Protein AF-X1JEY4-F1 (afdb_monomer_lite)

Secondary structure (DSSP, 8-state):
-HHHHHHHHHHHHHHT----------PPP-EEEEEEE-TT-HHHHHIIIIIHHHHHHHHGGGEEEEEEETTSHHHHHHHHHHHHHTT--GGG-SSSEEEE---

Organism: NCBI:txid412755

Structure (mmCIF, N/CA/C/O backbone):
data_AF-X1JEY4-F1
#
_entry.id   AF-X1JEY4-F1
#
loop_
_atom_site.group_PDB
_atom_site.id
_atom_site.type_symbol
_atom_site.label_atom_id
_atom_site.label_alt_id
_atom_site.label_comp_id
_atom_site.label_asym_id
_atom_site.label_entity_id
_atom_site.label_seq_id
_atom_site.pdbx_PDB_ins_code
_atom_site.Cartn_x
_atom_site.Cartn_y
_atom_site.Cartn_z
_atom_site.occupancy
_atom_site.B_iso_or_equiv
_atom_site.auth_seq_id
_atom_site.auth_comp_id
_atom_site.auth_asym_id
_atom_site.auth_atom_id
_atom_site.pdbx_PDB_model_num
ATOM 1 N N . MET A 1 1 ? -50.234 -24.677 52.693 1.00 60.25 1 MET A N 1
ATOM 2 C CA . MET A 1 1 ? -48.825 -24.518 53.131 1.00 60.25 1 MET A CA 1
ATOM 3 C C . MET A 1 1 ? -47.816 -25.050 52.108 1.00 60.25 1 MET A C 1
ATOM 5 O O . MET A 1 1 ? -46.904 -24.315 51.762 1.00 60.25 1 MET A O 1
ATOM 9 N N . LYS A 1 2 ? -48.006 -26.258 51.546 1.00 54.53 2 LYS A N 1
ATOM 10 C CA . LYS A 1 2 ? -47.083 -26.866 50.560 1.00 54.53 2 LYS A CA 1
ATOM 11 C C . LYS A 1 2 ? -46.872 -26.059 49.267 1.00 54.53 2 LYS A C 1
ATOM 13 O O . LYS A 1 2 ? -45.748 -26.018 48.783 1.00 54.53 2 LYS A O 1
ATOM 18 N N . LEU A 1 3 ? -47.910 -25.372 48.775 1.00 57.78 3 LEU A N 1
ATOM 19 C CA . LEU A 1 3 ? -47.847 -24.547 47.557 1.00 57.78 3 LEU A CA 1
ATOM 20 C C . LEU A 1 3 ? -46.992 -23.276 47.731 1.00 57.78 3 LEU A C 1
ATOM 22 O O . LEU A 1 3 ? -46.283 -22.879 46.823 1.00 57.78 3 LEU A O 1
ATOM 26 N N . ARG A 1 4 ? -46.993 -22.674 48.931 1.00 69.50 4 ARG A N 1
ATOM 27 C CA . ARG A 1 4 ? -46.167 -21.492 49.244 1.00 69.50 4 ARG A CA 1
ATOM 28 C C . ARG A 1 4 ? -44.686 -21.840 49.399 1.00 69.50 4 ARG A C 1
ATOM 30 O O . ARG A 1 4 ? -43.834 -21.052 49.016 1.00 69.50 4 ARG A O 1
ATOM 37 N N . ILE A 1 5 ? -44.397 -23.029 49.927 1.00 72.81 5 ILE A N 1
ATOM 38 C CA . ILE A 1 5 ? -43.028 -23.530 50.113 1.00 72.81 5 ILE A CA 1
ATOM 39 C C . ILE A 1 5 ? -42.395 -23.881 48.762 1.00 72.81 5 ILE A C 1
ATOM 41 O O . ILE A 1 5 ? -41.237 -23.557 48.529 1.00 72.81 5 ILE A O 1
ATOM 45 N N . THR A 1 6 ? -43.159 -24.479 47.842 1.00 74.06 6 THR A N 1
ATOM 46 C CA . THR A 1 6 ? -42.664 -24.809 46.492 1.00 74.06 6 THR A CA 1
ATOM 47 C C . THR A 1 6 ? -42.350 -23.561 45.675 1.00 74.06 6 THR A C 1
ATOM 49 O O . THR A 1 6 ? -41.294 -23.506 45.051 1.00 74.06 6 THR A O 1
ATOM 52 N N . THR A 1 7 ? -43.197 -22.527 45.736 1.00 76.25 7 THR A N 1
ATOM 53 C CA . THR A 1 7 ? -42.901 -21.237 45.090 1.00 76.25 7 THR A CA 1
ATOM 54 C C . THR A 1 7 ? -41.635 -20.594 45.657 1.00 76.25 7 THR A C 1
ATOM 56 O O . THR A 1 7 ? -40.828 -20.064 44.900 1.00 76.25 7 THR A O 1
ATOM 59 N N . PHE A 1 8 ? -41.425 -20.679 46.973 1.00 79.38 8 PHE A N 1
ATOM 60 C CA . PHE A 1 8 ? -40.246 -20.104 47.622 1.00 79.38 8 PHE A CA 1
ATOM 61 C C . PHE A 1 8 ? -38.954 -20.840 47.236 1.00 79.38 8 PHE A C 1
ATOM 63 O O . PHE A 1 8 ? -37.943 -20.203 46.961 1.00 79.38 8 PHE A O 1
ATOM 70 N N . ILE A 1 9 ? -39.003 -22.173 47.139 1.00 79.69 9 ILE A N 1
ATOM 71 C CA . ILE A 1 9 ? -37.869 -22.995 46.691 1.00 79.69 9 ILE A CA 1
ATOM 72 C C . ILE A 1 9 ? -37.499 -22.676 45.238 1.00 79.69 9 ILE A C 1
ATOM 74 O O . ILE A 1 9 ? -36.323 -22.503 44.941 1.00 79.69 9 ILE A O 1
ATOM 78 N N . LEU A 1 10 ? -38.486 -22.544 44.346 1.00 80.38 10 LEU A N 1
ATOM 79 C CA . LEU A 1 10 ? -38.252 -22.189 42.940 1.00 80.38 10 LEU A CA 1
ATOM 80 C C . LEU A 1 10 ? -37.638 -20.793 42.783 1.00 80.38 10 LEU A C 1
ATOM 82 O O . LEU A 1 10 ? -36.733 -20.613 41.973 1.00 80.38 10 LEU A O 1
ATOM 86 N N . LEU A 1 11 ? -38.091 -19.821 43.579 1.00 80.75 11 LEU A N 1
ATOM 87 C CA . LEU A 1 11 ? -37.577 -18.453 43.535 1.00 80.75 11 LEU A CA 1
ATOM 88 C C . LEU A 1 11 ? -36.125 -18.369 44.031 1.00 80.75 11 LEU A C 1
ATOM 90 O O . LEU A 1 11 ? -35.304 -17.690 43.420 1.00 80.75 11 LEU A O 1
ATOM 94 N N . VAL A 1 12 ? -35.792 -19.101 45.098 1.00 81.06 12 VAL A N 1
ATOM 95 C CA . VAL A 1 12 ? -34.417 -19.187 45.615 1.00 81.06 12 VAL A CA 1
ATOM 96 C C . VAL A 1 12 ? -33.501 -19.915 44.629 1.00 81.06 12 VAL A C 1
ATOM 98 O O . VAL A 1 12 ? -32.377 -19.472 44.415 1.00 81.06 12 VAL A O 1
ATOM 101 N N . LEU A 1 13 ? -33.988 -20.977 43.977 1.00 77.00 13 LEU A N 1
ATOM 102 C CA . LEU A 1 13 ? -33.224 -21.721 42.971 1.00 77.00 13 LEU A CA 1
ATOM 103 C C . LEU A 1 13 ? -32.925 -20.877 41.723 1.00 77.00 13 LEU A C 1
ATOM 105 O O . LEU A 1 13 ? -31.879 -21.050 41.111 1.00 77.00 13 LEU A O 1
ATOM 109 N N . PHE A 1 14 ? -33.824 -19.961 41.351 1.00 76.69 14 PHE A N 1
ATOM 110 C CA . PHE A 1 14 ? -33.622 -19.053 40.219 1.00 76.69 14 PHE A CA 1
ATOM 111 C C . PHE A 1 14 ? -32.617 -17.934 40.544 1.00 76.69 14 PHE A C 1
ATOM 113 O O . PHE A 1 14 ? -31.877 -17.497 39.667 1.00 76.69 14 PHE A O 1
ATOM 120 N N . LEU A 1 15 ? -32.554 -17.498 41.810 1.00 75.44 15 LEU A N 1
ATOM 121 C CA . LEU A 1 15 ? -31.657 -16.428 42.262 1.00 75.44 15 LEU A CA 1
ATOM 122 C C . LEU A 1 15 ? -30.191 -16.868 42.406 1.00 75.44 15 LEU A C 1
ATOM 124 O O . LEU A 1 15 ? -29.299 -16.025 42.397 1.00 75.44 15 LEU A O 1
ATOM 128 N N . THR A 1 16 ? -29.936 -18.169 42.565 1.00 75.00 16 THR A N 1
ATOM 129 C CA . THR A 1 16 ? -28.581 -18.723 42.712 1.00 75.00 16 THR A CA 1
ATOM 130 C C . THR A 1 16 ? -27.966 -19.184 41.395 1.00 75.00 16 THR A C 1
ATOM 132 O O . THR A 1 16 ? -26.852 -19.705 41.412 1.00 75.00 16 THR A O 1
ATOM 135 N N . ILE A 1 17 ? -28.644 -18.996 40.256 1.00 77.81 17 ILE A N 1
ATOM 136 C CA . ILE A 1 17 ? -28.094 -19.342 38.942 1.00 77.81 17 ILE A CA 1
ATOM 137 C C . ILE A 1 17 ? -26.995 -18.324 38.608 1.00 77.81 17 ILE A C 1
ATOM 139 O O . ILE A 1 17 ? -27.307 -17.150 38.394 1.00 77.81 17 ILE A O 1
ATOM 143 N N . PRO A 1 18 ? -25.711 -18.726 38.538 1.00 71.00 18 PRO A N 1
ATOM 144 C CA . PRO A 1 18 ? -24.663 -17.836 38.072 1.00 71.00 18 PRO A CA 1
ATOM 145 C C . PRO A 1 18 ? -24.917 -17.569 36.594 1.00 71.00 18 PRO A C 1
ATOM 147 O O . PRO A 1 18 ? -24.746 -18.444 35.740 1.00 71.00 18 PRO A O 1
ATOM 150 N N . ILE A 1 19 ? -25.368 -16.358 36.288 1.00 72.00 19 ILE A N 1
ATOM 151 C CA . ILE A 1 19 ? -25.591 -15.962 34.912 1.00 72.00 19 ILE A CA 1
ATOM 152 C C . ILE A 1 19 ? -24.217 -15.693 34.300 1.00 72.00 19 ILE A C 1
ATOM 154 O O . ILE A 1 19 ? -23.643 -14.615 34.441 1.00 72.00 19 ILE A O 1
ATOM 158 N N . ASN A 1 20 ? -23.651 -16.723 33.670 1.00 66.38 20 ASN A N 1
ATOM 159 C CA . ASN A 1 20 ? -22.447 -16.618 32.856 1.00 66.38 20 ASN A CA 1
ATOM 160 C C . ASN A 1 20 ? -22.788 -15.832 31.584 1.00 66.38 20 ASN A C 1
ATOM 162 O O . ASN A 1 20 ? -22.950 -16.400 30.504 1.00 66.38 20 ASN A O 1
ATOM 166 N N . TYR A 1 21 ? -22.923 -14.514 31.717 1.00 66.62 21 TYR A N 1
ATOM 167 C CA . TYR A 1 21 ? -22.994 -13.608 30.585 1.00 66.62 21 TYR A CA 1
ATOM 168 C C . TYR A 1 21 ? -21.623 -13.591 29.912 1.00 66.62 21 TYR A C 1
ATOM 170 O O . TYR A 1 21 ? -20.747 -12.794 30.244 1.00 66.62 21 TYR A O 1
ATOM 178 N N . LYS A 1 22 ? -21.416 -14.495 28.953 1.00 64.69 22 LYS A N 1
ATOM 179 C CA . LYS A 1 22 ? -20.390 -14.287 27.936 1.00 64.69 22 LYS A CA 1
ATOM 180 C C . LYS A 1 22 ? -20.866 -13.108 27.098 1.00 64.69 22 LYS A C 1
ATOM 182 O O . LYS A 1 22 ? -21.687 -13.281 26.203 1.00 64.69 22 LYS A O 1
ATOM 187 N N . ILE A 1 23 ? -20.407 -11.906 27.438 1.00 65.25 23 ILE A N 1
ATOM 188 C CA . ILE A 1 23 ? -20.532 -10.760 26.544 1.00 65.25 23 ILE A CA 1
ATOM 189 C C . ILE A 1 23 ? -19.695 -11.119 25.319 1.00 65.25 23 ILE A C 1
ATOM 191 O O . ILE A 1 23 ? -18.468 -11.071 25.355 1.00 65.25 23 ILE A O 1
ATOM 195 N N . ALA A 1 24 ? -20.362 -11.581 24.267 1.00 61.47 24 ALA A N 1
ATOM 196 C CA . ALA A 1 24 ? -19.752 -11.704 22.961 1.00 61.47 24 ALA A CA 1
ATOM 197 C C . ALA A 1 24 ? -19.585 -10.276 22.433 1.00 61.47 24 ALA A C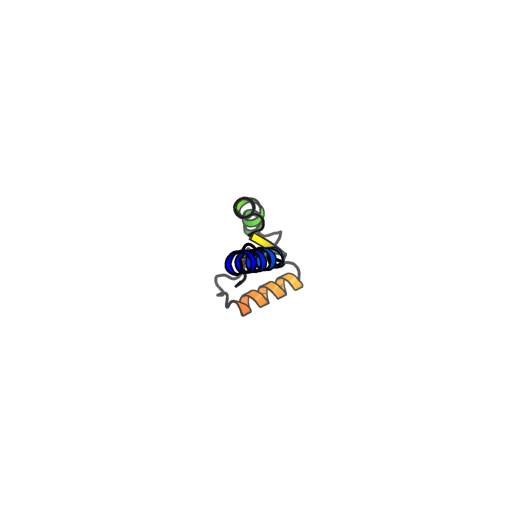 1
ATOM 199 O O . ALA A 1 24 ? -20.526 -9.697 21.895 1.00 61.47 24 ALA A O 1
ATOM 200 N N . TYR A 1 25 ? -18.409 -9.684 22.650 1.00 62.22 25 TYR A N 1
ATOM 201 C CA . TYR A 1 25 ? -17.973 -8.581 21.804 1.00 62.22 25 TYR A CA 1
ATOM 202 C C . TYR A 1 25 ? -17.792 -9.181 20.414 1.00 62.22 25 TYR A C 1
ATOM 204 O O . TYR A 1 25 ? -16.877 -9.971 20.189 1.00 62.22 25 TYR A O 1
ATOM 212 N N . ALA A 1 26 ? -18.734 -8.899 19.518 1.00 64.12 26 ALA A N 1
ATOM 213 C CA . ALA A 1 26 ? -18.495 -9.112 18.105 1.00 64.12 26 ALA A CA 1
ATOM 214 C C . ALA A 1 26 ? -17.353 -8.166 17.732 1.00 64.12 26 ALA A C 1
ATOM 216 O O . ALA A 1 26 ? -17.518 -6.949 17.834 1.00 64.12 26 ALA A O 1
ATOM 217 N N . ASP A 1 27 ? -16.196 -8.730 17.388 1.00 69.50 27 ASP A N 1
ATOM 218 C CA . ASP A 1 27 ? -15.097 -7.949 16.835 1.00 69.50 27 ASP A CA 1
ATOM 219 C C . ASP A 1 27 ? -15.646 -7.212 15.611 1.00 69.50 27 ASP A C 1
ATOM 221 O O . ASP A 1 27 ? -16.296 -7.817 14.749 1.00 69.50 27 ASP A O 1
ATOM 225 N N . THR A 1 28 ? -15.488 -5.891 15.570 1.00 77.75 28 THR A N 1
ATOM 226 C CA . THR A 1 28 ? -15.937 -5.119 14.411 1.00 77.75 28 THR A CA 1
ATOM 227 C C . THR A 1 28 ? -15.141 -5.587 13.195 1.00 77.75 28 THR A C 1
ATOM 229 O O . THR A 1 28 ? -13.917 -5.638 13.298 1.00 77.75 28 THR A O 1
ATOM 232 N N . PRO A 1 29 ? -15.777 -5.928 12.059 1.00 88.31 29 PRO A N 1
ATOM 233 C CA . PRO A 1 29 ? -15.050 -6.404 10.888 1.00 88.31 29 PRO A CA 1
ATOM 234 C C . PRO A 1 29 ? -13.978 -5.397 10.456 1.00 88.31 29 PRO A C 1
ATOM 236 O O . PRO A 1 29 ? -14.289 -4.230 10.218 1.00 88.31 29 PRO A O 1
ATOM 239 N N . VAL A 1 30 ? -12.725 -5.850 10.358 1.00 93.00 30 VAL A N 1
ATOM 240 C CA . VAL A 1 30 ? -11.583 -5.024 9.942 1.00 93.00 30 VAL A CA 1
ATOM 241 C C . VAL A 1 30 ? -11.161 -5.407 8.530 1.00 93.00 30 VAL A C 1
ATOM 243 O O . VAL A 1 30 ? -10.861 -6.568 8.247 1.00 93.00 30 VAL A O 1
ATOM 246 N N . VAL A 1 31 ? -11.100 -4.414 7.647 1.00 94.44 31 VAL A N 1
ATOM 247 C CA . VAL A 1 31 ? -10.539 -4.548 6.304 1.00 94.44 31 VAL A CA 1
ATOM 248 C C . VAL A 1 31 ? -9.031 -4.345 6.384 1.00 94.44 31 VAL A C 1
ATOM 250 O O . VAL A 1 31 ? -8.559 -3.261 6.725 1.00 94.44 31 VAL A O 1
ATOM 253 N N . HIS A 1 32 ? -8.278 -5.381 6.027 1.00 96.06 32 HIS A N 1
ATOM 254 C CA . HIS A 1 32 ? -6.823 -5.326 5.932 1.00 96.06 32 HIS A CA 1
ATOM 255 C C . HIS A 1 32 ? -6.410 -5.169 4.471 1.00 96.06 32 HIS A C 1
ATOM 257 O O . HIS A 1 32 ? -6.917 -5.878 3.601 1.00 96.06 32 HIS A O 1
ATOM 263 N N . ALA A 1 33 ? -5.479 -4.263 4.192 1.00 97.06 33 ALA A N 1
ATOM 264 C CA . ALA A 1 33 ? -4.940 -4.075 2.855 1.00 97.06 33 ALA A CA 1
ATOM 265 C C . ALA A 1 33 ? -3.425 -3.855 2.864 1.00 97.06 33 ALA A C 1
ATOM 267 O O . ALA A 1 33 ? -2.845 -3.349 3.826 1.00 97.06 33 ALA A O 1
ATOM 268 N N . VAL A 1 34 ? -2.787 -4.207 1.750 1.00 97.81 34 VAL A N 1
ATOM 269 C CA . VAL A 1 34 ? -1.365 -3.961 1.499 1.00 97.81 34 VAL A CA 1
ATOM 270 C C . VAL A 1 34 ? -1.232 -3.022 0.310 1.00 97.81 34 VAL A C 1
ATOM 272 O O . VAL A 1 34 ? -1.712 -3.328 -0.782 1.00 97.81 34 VAL A O 1
ATOM 275 N N . LEU A 1 35 ? -0.585 -1.877 0.522 1.00 98.44 35 LEU A N 1
ATOM 276 C CA . LEU A 1 35 ? -0.230 -0.928 -0.525 1.00 98.44 35 LEU A CA 1
ATOM 277 C C . LEU A 1 35 ? 1.212 -1.171 -0.967 1.00 98.44 35 LEU A C 1
ATOM 279 O O . LEU A 1 35 ? 2.146 -0.847 -0.239 1.00 98.44 35 LEU A O 1
ATOM 283 N N . PHE A 1 36 ? 1.399 -1.651 -2.188 1.00 98.56 36 PHE A N 1
ATOM 284 C CA . PHE A 1 36 ? 2.699 -1.660 -2.848 1.00 98.56 36 PHE A CA 1
ATOM 285 C C . PHE A 1 36 ? 2.959 -0.295 -3.489 1.00 98.56 36 PHE A C 1
ATOM 287 O O . PHE A 1 36 ? 2.152 0.187 -4.292 1.00 98.56 36 PHE A O 1
ATOM 294 N N . TYR A 1 37 ? 4.074 0.339 -3.127 1.00 98.62 37 TYR A N 1
ATOM 295 C CA . TYR A 1 37 ? 4.416 1.696 -3.556 1.00 98.62 37 TYR A CA 1
ATOM 296 C C . TYR A 1 37 ? 5.919 1.871 -3.796 1.00 98.62 37 TYR A C 1
ATOM 298 O O . TYR A 1 37 ? 6.720 1.011 -3.456 1.00 98.62 37 TYR A O 1
ATOM 306 N N . SER A 1 38 ? 6.306 3.007 -4.378 1.00 97.81 38 SER A N 1
ATOM 307 C CA . SER A 1 38 ? 7.698 3.462 -4.442 1.00 97.81 38 SER A CA 1
ATOM 308 C C . SER A 1 38 ? 7.770 4.944 -4.084 1.00 97.81 38 SER A C 1
ATOM 310 O O . SER A 1 38 ? 6.915 5.724 -4.512 1.00 97.81 38 SER A O 1
ATOM 312 N N . GLN A 1 39 ? 8.797 5.349 -3.333 1.00 91.88 39 GLN A N 1
ATOM 313 C CA . GLN A 1 39 ? 8.975 6.742 -2.896 1.00 91.88 39 GLN A CA 1
ATOM 314 C C . GLN A 1 39 ? 9.209 7.730 -4.045 1.00 91.88 39 GLN A C 1
ATOM 316 O O . GLN A 1 39 ? 8.927 8.917 -3.901 1.00 91.88 39 GLN A O 1
ATOM 321 N N . THR A 1 40 ? 9.700 7.2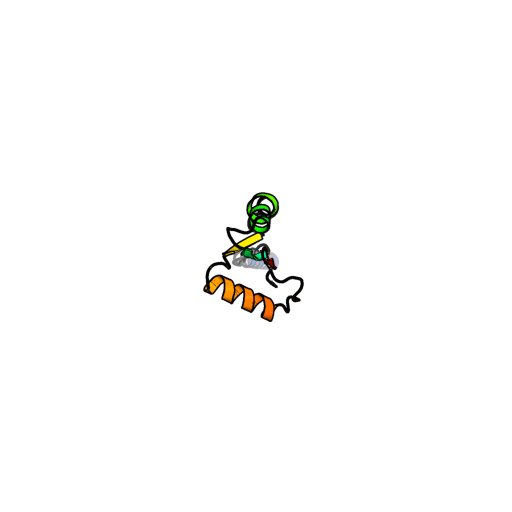59 -5.192 1.00 93.88 40 THR A N 1
ATOM 322 C CA . THR A 1 40 ? 9.966 8.102 -6.368 1.00 93.88 40 THR A CA 1
ATOM 323 C C . THR A 1 40 ? 8.800 8.139 -7.362 1.00 93.88 40 THR A C 1
ATOM 325 O O . THR A 1 40 ? 8.886 8.819 -8.383 1.00 93.88 40 THR A O 1
ATOM 328 N N . CYS A 1 41 ? 7.688 7.447 -7.081 1.00 95.00 41 CYS A N 1
ATOM 329 C CA . CYS A 1 41 ? 6.508 7.423 -7.943 1.00 95.00 41 CYS A CA 1
ATOM 330 C C . CYS A 1 41 ? 5.517 8.540 -7.568 1.00 95.00 41 CYS A C 1
ATOM 332 O O . CYS A 1 41 ? 4.915 8.522 -6.493 1.00 95.00 41 CYS A O 1
ATOM 334 N N . SER A 1 42 ? 5.279 9.483 -8.487 1.00 96.19 42 SER A N 1
ATOM 335 C CA . SER A 1 42 ? 4.352 10.610 -8.283 1.00 96.19 42 SER A CA 1
ATOM 336 C C . SER A 1 42 ? 2.915 10.164 -7.988 1.00 96.19 42 SER A C 1
ATOM 338 O O . SER A 1 42 ? 2.247 10.747 -7.137 1.00 96.19 42 SER A O 1
ATOM 340 N N . HIS A 1 43 ? 2.447 9.094 -8.634 1.00 97.25 43 HIS A N 1
ATOM 341 C CA . HIS A 1 43 ? 1.114 8.543 -8.387 1.00 97.25 43 HIS A CA 1
ATOM 342 C C . HIS A 1 43 ? 0.996 7.921 -6.990 1.00 97.25 43 HIS A C 1
ATOM 344 O O . HIS A 1 43 ? -0.042 8.058 -6.349 1.00 97.25 43 HIS A O 1
ATOM 350 N N . CYS A 1 44 ? 2.062 7.285 -6.488 1.00 97.62 44 CYS A N 1
ATOM 351 C CA . CYS A 1 44 ? 2.093 6.777 -5.114 1.00 97.62 44 CYS A CA 1
ATOM 352 C C . CYS A 1 44 ? 2.011 7.924 -4.106 1.00 97.62 44 CYS A C 1
ATOM 354 O O . CYS A 1 44 ? 1.264 7.821 -3.137 1.00 97.62 44 CYS A O 1
ATOM 356 N N . HIS A 1 45 ? 2.738 9.020 -4.358 1.00 97.12 45 HIS A N 1
ATOM 357 C CA . HIS A 1 45 ? 2.701 10.196 -3.493 1.00 97.12 45 HIS A CA 1
ATOM 358 C C . HIS A 1 45 ? 1.275 10.724 -3.351 1.00 97.12 45 HIS A C 1
ATOM 360 O O . HIS A 1 45 ? 0.789 10.818 -2.231 1.00 97.12 45 HIS A O 1
ATOM 366 N N . LYS A 1 46 ? 0.580 10.943 -4.476 1.00 97.50 46 LYS A N 1
ATOM 367 C CA . LYS A 1 46 ? -0.821 11.379 -4.478 1.00 97.50 46 LYS A CA 1
ATOM 368 C C . LYS A 1 46 ? -1.720 10.443 -3.663 1.00 97.50 46 LYS A C 1
ATOM 370 O O . LYS A 1 46 ? -2.467 10.903 -2.806 1.00 97.50 46 LYS A O 1
ATOM 375 N N . VAL A 1 47 ? -1.641 9.132 -3.904 1.00 97.44 47 VAL A N 1
ATOM 376 C CA . VAL A 1 47 ? -2.487 8.164 -3.188 1.00 97.44 47 VAL A CA 1
ATOM 377 C C . VAL A 1 47 ? -2.256 8.245 -1.678 1.00 97.44 47 VAL A C 1
ATOM 379 O O . VAL A 1 47 ? -3.214 8.292 -0.913 1.00 97.44 47 VAL A O 1
ATOM 382 N N . ILE A 1 48 ? -0.997 8.309 -1.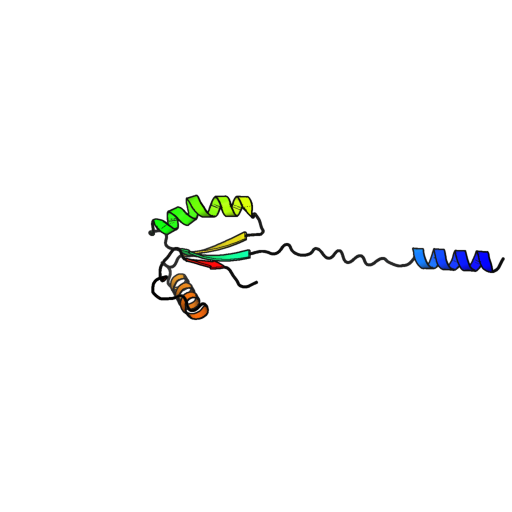243 1.00 97.25 48 ILE A N 1
ATOM 383 C CA . ILE A 1 48 ? -0.635 8.306 0.179 1.00 97.25 48 ILE A CA 1
ATOM 384 C C . ILE A 1 48 ? -1.007 9.623 0.873 1.00 97.25 48 ILE A C 1
ATOM 386 O O . ILE A 1 48 ? -1.458 9.590 2.016 1.00 97.25 48 ILE A O 1
ATOM 390 N N . THR A 1 49 ? -0.811 10.771 0.221 1.00 97.00 49 THR A N 1
ATOM 391 C CA . THR A 1 49 ? -0.971 12.086 0.866 1.00 97.00 49 THR A CA 1
ATOM 392 C C . THR A 1 49 ? -2.342 12.717 0.664 1.00 97.00 49 THR A C 1
ATOM 394 O O . THR A 1 49 ? -2.737 13.545 1.481 1.00 97.00 49 THR A O 1
ATOM 397 N N . GLU A 1 50 ? -3.077 12.330 -0.380 1.00 97.31 50 GLU A N 1
ATOM 398 C CA . GLU A 1 50 ? -4.367 12.936 -0.727 1.00 97.31 50 GLU A CA 1
ATOM 399 C C . GLU A 1 50 ? -5.528 11.942 -0.626 1.00 97.31 50 GLU A C 1
ATOM 401 O O . GLU A 1 50 ? -6.565 12.275 -0.055 1.00 97.31 50 GLU A O 1
ATOM 406 N N . ASP A 1 51 ? -5.374 10.722 -1.153 1.00 96.75 51 ASP A N 1
ATOM 407 C CA . ASP A 1 51 ? -6.513 9.806 -1.324 1.00 96.75 51 ASP A CA 1
ATOM 408 C C . ASP A 1 51 ? -6.758 8.896 -0.103 1.00 96.75 51 ASP A C 1
ATOM 410 O O . ASP A 1 51 ? -7.908 8.643 0.261 1.00 96.75 51 ASP A O 1
ATOM 414 N N . LEU A 1 52 ? -5.700 8.397 0.548 1.00 97.00 52 LEU A N 1
ATOM 415 C CA . LEU A 1 52 ? -5.816 7.519 1.721 1.00 97.00 52 LEU A CA 1
ATOM 416 C C . LEU A 1 52 ? -6.247 8.224 3.021 1.00 97.00 52 LEU A C 1
ATOM 418 O O . LEU A 1 52 ? -7.035 7.617 3.752 1.00 97.00 52 LEU A O 1
ATOM 422 N N . PRO A 1 53 ? -5.806 9.458 3.346 1.00 97.56 53 PRO A N 1
ATOM 423 C CA . PRO A 1 53 ? -6.180 10.095 4.610 1.00 97.56 53 PRO A CA 1
ATOM 424 C C . PRO A 1 53 ? -7.699 10.247 4.810 1.00 97.56 53 PRO A C 1
ATOM 426 O O . PRO A 1 53 ? -8.183 9.837 5.865 1.00 97.56 53 PRO A O 1
ATOM 429 N N . PRO A 1 54 ? -8.497 10.687 3.811 1.00 98.00 54 PRO A N 1
ATOM 430 C CA . PRO A 1 54 ? -9.954 10.731 3.953 1.00 98.00 54 PRO A CA 1
ATOM 431 C C . PRO A 1 54 ? -10.593 9.359 4.219 1.00 98.00 54 PRO A C 1
ATOM 433 O O . PRO A 1 54 ? -11.619 9.268 4.894 1.00 98.00 54 PRO A O 1
ATOM 436 N N . LEU A 1 55 ? -10.010 8.271 3.697 1.00 96.25 55 LEU A N 1
ATOM 437 C CA . LEU A 1 55 ? -10.489 6.910 3.964 1.00 96.25 55 LEU A CA 1
ATOM 438 C C . LEU A 1 55 ? -10.153 6.476 5.393 1.00 96.25 55 LEU A C 1
ATOM 440 O O . LEU A 1 55 ? -11.006 5.894 6.063 1.00 96.25 55 LEU A O 1
ATOM 444 N N . ALA A 1 56 ? -8.948 6.792 5.870 1.00 94.75 56 ALA A N 1
ATOM 445 C CA . ALA A 1 56 ? -8.540 6.526 7.246 1.00 94.75 56 ALA A CA 1
ATOM 446 C C . ALA A 1 56 ? -9.413 7.295 8.252 1.00 94.75 56 ALA A C 1
ATOM 448 O O . ALA A 1 56 ? -9.875 6.712 9.229 1.00 94.75 56 ALA A O 1
ATOM 449 N N . GLU A 1 57 ? -9.724 8.566 7.983 1.00 96.62 57 GLU A N 1
ATOM 450 C CA . GLU A 1 57 ? -10.642 9.365 8.807 1.00 96.62 57 GLU A CA 1
ATOM 451 C C . GLU A 1 57 ? -12.060 8.784 8.824 1.00 96.62 57 GLU A C 1
ATOM 453 O O . GLU A 1 57 ? -12.712 8.741 9.867 1.00 96.62 57 GLU A O 1
ATOM 458 N N . LYS A 1 58 ? -12.544 8.314 7.668 1.00 96.50 58 LYS A N 1
ATOM 459 C CA . LYS A 1 58 ? -13.900 7.779 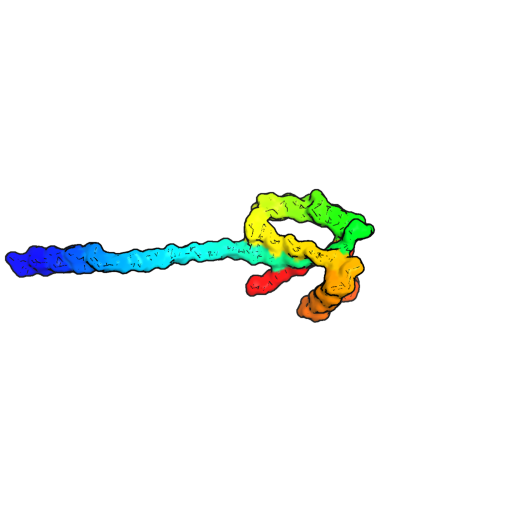7.528 1.00 96.50 58 LYS A CA 1
ATOM 460 C C . LYS A 1 58 ? -14.089 6.425 8.213 1.00 96.50 58 LYS A C 1
ATOM 462 O O . LYS A 1 58 ? -15.150 6.191 8.788 1.00 96.50 58 LYS A O 1
ATOM 467 N N . TYR A 1 59 ? -13.120 5.519 8.087 1.00 95.44 59 TYR A N 1
ATOM 468 C CA . TYR A 1 59 ? -13.260 4.130 8.540 1.00 95.44 59 TYR A CA 1
ATOM 469 C C . TYR A 1 59 ? -12.540 3.839 9.862 1.00 95.44 59 TYR A C 1
ATOM 471 O O . TYR A 1 59 ? -12.870 2.853 10.521 1.00 95.44 59 TYR A O 1
ATOM 479 N N . GLY A 1 60 ? -11.610 4.698 10.290 1.00 94.50 60 GLY A N 1
ATOM 480 C CA . GLY A 1 60 ? -10.869 4.534 11.538 1.00 94.50 60 GLY A CA 1
ATOM 481 C C . GLY A 1 60 ? -10.217 3.155 11.634 1.00 94.50 60 GLY A C 1
ATOM 482 O O . GLY A 1 60 ? -9.580 2.684 10.697 1.00 94.50 60 GLY A O 1
ATOM 483 N N . GLU A 1 61 ? -10.434 2.474 12.757 1.00 94.06 61 GLU A N 1
ATOM 484 C CA . GLU A 1 61 ? -9.849 1.157 13.039 1.00 94.06 61 GLU A CA 1
ATOM 485 C C . GLU A 1 61 ? -10.380 0.023 12.141 1.00 94.06 61 GLU A C 1
ATOM 487 O O . GLU A 1 61 ? -9.775 -1.047 12.094 1.00 94.06 61 GLU A O 1
ATOM 492 N N . GLN A 1 62 ? -11.469 0.249 11.393 1.00 94.19 62 GLN A N 1
ATOM 493 C CA . GLN A 1 62 ? -12.028 -0.738 10.460 1.00 94.19 62 GLN A CA 1
ATOM 494 C C . GLN A 1 62 ? -11.256 -0.819 9.135 1.00 94.19 62 GLN A C 1
ATOM 496 O O . GLN A 1 62 ? -11.540 -1.705 8.330 1.00 94.19 62 GLN A O 1
ATOM 501 N N . LEU A 1 63 ? -10.296 0.080 8.888 1.00 95.19 63 LEU A N 1
ATOM 502 C CA . LEU A 1 63 ? -9.429 0.041 7.713 1.00 95.19 63 LEU A CA 1
ATOM 503 C C . LEU A 1 63 ? -7.962 0.100 8.138 1.00 95.19 63 LEU A C 1
ATOM 505 O O . LEU A 1 63 ? -7.468 1.135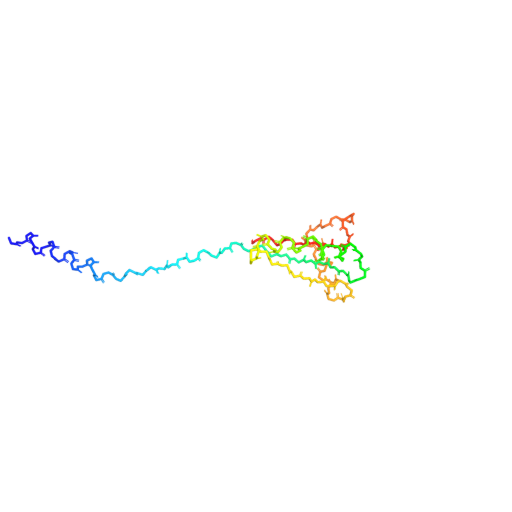 8.578 1.00 95.19 63 LEU A O 1
ATOM 509 N N . GLN A 1 64 ? -7.249 -1.005 7.944 1.00 96.00 64 GLN A N 1
ATOM 510 C CA . GLN A 1 64 ? -5.825 -1.112 8.239 1.00 96.00 64 GLN A CA 1
ATOM 511 C C . GLN A 1 64 ? -5.048 -1.330 6.947 1.00 96.00 64 GLN A C 1
ATOM 513 O O . GLN A 1 64 ? -5.229 -2.335 6.260 1.00 96.00 64 GLN A O 1
ATOM 518 N N . ILE A 1 65 ? -4.175 -0.380 6.611 1.00 97.06 65 ILE A N 1
ATOM 519 C CA . ILE A 1 65 ? -3.352 -0.428 5.402 1.00 97.06 65 ILE A CA 1
ATOM 520 C C . ILE A 1 65 ? -1.883 -0.447 5.804 1.00 97.06 65 ILE A C 1
ATOM 522 O O . ILE A 1 65 ? -1.421 0.450 6.507 1.00 97.06 65 ILE A O 1
ATOM 526 N N . ILE A 1 66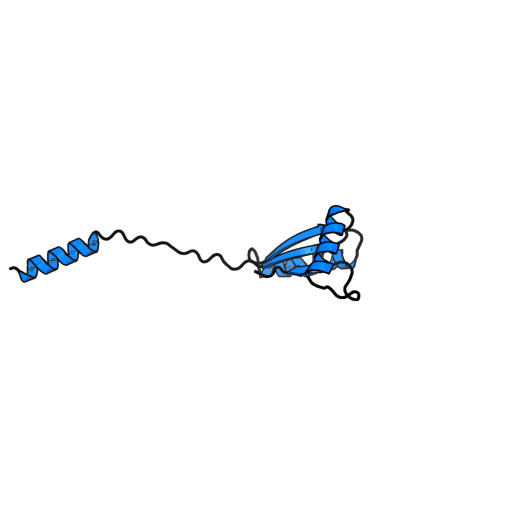 ? -1.140 -1.439 5.317 1.00 96.94 66 ILE A N 1
ATOM 527 C CA . ILE A 1 66 ? 0.318 -1.494 5.455 1.00 96.94 66 ILE A CA 1
ATOM 528 C C . ILE A 1 66 ? 0.957 -1.138 4.115 1.00 96.94 66 ILE A C 1
ATOM 530 O O . ILE A 1 66 ? 0.586 -1.680 3.076 1.00 96.94 66 ILE A O 1
ATOM 534 N N . GLY A 1 67 ? 1.933 -0.230 4.141 1.00 97.50 67 GLY A N 1
ATOM 535 C CA . GLY A 1 67 ? 2.744 0.110 2.976 1.00 97.50 67 GLY A CA 1
ATOM 536 C C . GLY A 1 67 ? 3.943 -0.825 2.821 1.00 97.50 67 GLY A C 1
ATOM 537 O O . GLY A 1 67 ? 4.651 -1.094 3.788 1.00 97.50 67 GLY A O 1
ATOM 538 N N . VAL A 1 68 ? 4.199 -1.270 1.594 1.00 98.50 68 VAL A N 1
ATOM 539 C CA . VAL A 1 68 ? 5.374 -2.050 1.195 1.00 98.50 68 VAL A CA 1
ATOM 540 C C . VAL A 1 68 ? 6.081 -1.315 0.060 1.00 98.50 68 VAL A C 1
ATOM 542 O O . VAL A 1 68 ? 5.529 -1.155 -1.030 1.00 98.50 68 VAL A O 1
ATOM 545 N N . ASP A 1 69 ? 7.304 -0.861 0.323 1.00 98.25 69 ASP A N 1
ATOM 546 C CA . ASP A 1 69 ? 8.131 -0.183 -0.674 1.00 98.25 69 ASP A CA 1
ATOM 547 C C . ASP A 1 69 ? 8.800 -1.217 -1.594 1.00 98.25 69 ASP A C 1
ATOM 549 O O . ASP A 1 69 ? 9.639 -2.011 -1.162 1.00 98.25 69 ASP A O 1
ATOM 553 N N . VAL A 1 70 ? 8.415 -1.217 -2.872 1.00 98.38 70 VAL A N 1
ATOM 554 C CA . VAL A 1 70 ? 8.904 -2.174 -3.880 1.00 98.38 70 VAL A CA 1
ATOM 555 C C . VAL A 1 70 ? 10.305 -1.842 -4.397 1.00 98.38 70 VAL A C 1
ATOM 557 O O . VAL A 1 70 ? 10.833 -2.553 -5.246 1.00 98.38 70 VAL A O 1
ATOM 560 N N . THR A 1 71 ? 10.923 -0.759 -3.915 1.00 97.62 71 THR A N 1
ATOM 561 C CA . THR A 1 71 ? 12.332 -0.464 -4.218 1.00 97.62 71 THR A CA 1
ATOM 562 C C . THR A 1 71 ? 13.299 -1.367 -3.449 1.00 97.62 71 THR A C 1
ATOM 564 O O . THR A 1 71 ? 14.446 -1.511 -3.870 1.00 97.62 71 THR A O 1
ATOM 567 N N . TYR A 1 72 ? 12.837 -2.011 -2.372 1.00 98.06 72 TYR A N 1
ATOM 568 C CA . TYR A 1 72 ? 13.572 -3.065 -1.673 1.00 98.06 72 TYR A CA 1
ATOM 569 C C . TYR A 1 72 ? 13.283 -4.436 -2.292 1.00 98.06 72 TYR A C 1
ATOM 571 O O . TYR A 1 72 ? 12.170 -4.701 -2.752 1.00 98.06 72 TYR A O 1
ATOM 579 N N . GLU A 1 73 ? 14.274 -5.329 -2.266 1.00 98.12 73 GLU A N 1
ATOM 580 C CA . GLU A 1 73 ? 14.177 -6.667 -2.862 1.00 98.12 73 GLU A CA 1
ATOM 581 C C . GLU A 1 73 ? 13.021 -7.478 -2.261 1.00 98.12 73 GLU A C 1
ATOM 583 O O . GLU A 1 73 ? 12.221 -8.066 -2.987 1.00 98.12 73 GLU A O 1
ATOM 588 N N . GLU A 1 74 ? 12.867 -7.458 -0.938 1.00 98.06 74 GLU A N 1
ATOM 589 C CA . GLU A 1 74 ? 11.799 -8.163 -0.233 1.00 98.06 74 GLU A CA 1
ATOM 590 C C . GLU A 1 74 ? 10.417 -7.608 -0.594 1.00 98.06 74 GLU A C 1
ATOM 592 O O . GLU A 1 74 ? 9.470 -8.372 -0.794 1.00 98.06 74 GLU A O 1
ATOM 597 N N . GLY A 1 75 ? 10.306 -6.284 -0.727 1.00 98.12 75 GLY A N 1
ATOM 598 C CA . GLY A 1 75 ? 9.071 -5.621 -1.137 1.00 98.12 75 GLY A CA 1
ATOM 599 C C . GLY A 1 75 ? 8.684 -5.972 -2.572 1.00 98.12 75 GLY A C 1
ATOM 600 O O . GLY A 1 75 ? 7.525 -6.296 -2.842 1.00 98.12 75 GLY A O 1
ATOM 601 N N . GLN A 1 76 ? 9.661 -5.992 -3.479 1.00 98.25 76 GLN A N 1
ATOM 602 C CA . GLN A 1 76 ? 9.459 -6.427 -4.857 1.00 98.25 76 GLN A CA 1
ATOM 603 C C . GLN A 1 76 ? 9.055 -7.904 -4.926 1.00 98.25 76 GLN A C 1
ATOM 605 O O . GLN A 1 76 ? 8.117 -8.246 -5.645 1.00 98.25 76 GLN A O 1
ATOM 610 N N . ASN A 1 77 ? 9.704 -8.778 -4.155 1.00 98.56 77 ASN A N 1
ATOM 611 C CA . ASN A 1 77 ? 9.364 -10.201 -4.096 1.00 98.56 77 ASN A CA 1
ATOM 612 C C . ASN A 1 77 ? 7.926 -10.422 -3.601 1.00 98.56 77 ASN A C 1
ATOM 614 O O . ASN A 1 77 ? 7.194 -11.228 -4.179 1.00 98.56 77 ASN A O 1
ATOM 618 N N . LEU A 1 78 ? 7.486 -9.669 -2.587 1.00 98.19 78 LEU A N 1
ATOM 619 C CA . LEU A 1 78 ? 6.098 -9.692 -2.118 1.00 98.19 78 LEU A CA 1
ATOM 620 C C . LEU A 1 78 ? 5.115 -9.212 -3.193 1.00 98.19 78 LEU A C 1
ATOM 622 O O . LEU A 1 78 ? 4.061 -9.823 -3.368 1.00 98.19 78 LEU A O 1
ATOM 626 N N . TYR A 1 79 ? 5.457 -8.161 -3.941 1.00 98.44 79 TYR A N 1
ATOM 627 C CA . TYR A 1 79 ? 4.605 -7.664 -5.021 1.00 98.44 79 TYR A CA 1
ATOM 628 C C . TYR A 1 79 ? 4.464 -8.683 -6.159 1.00 98.44 79 TYR A C 1
ATOM 630 O O . TYR A 1 79 ? 3.355 -8.944 -6.627 1.00 98.44 79 TYR A O 1
ATOM 638 N N . GLN A 1 80 ? 5.563 -9.330 -6.556 1.00 98.25 80 GLN A N 1
ATOM 639 C CA . GLN A 1 80 ? 5.528 -10.398 -7.559 1.00 98.25 80 GLN A CA 1
ATOM 640 C C . GLN A 1 80 ? 4.701 -11.598 -7.082 1.00 98.25 80 GLN A C 1
ATOM 642 O O . GLN A 1 80 ? 3.897 -12.140 -7.842 1.00 98.25 80 GLN A O 1
ATOM 647 N N . ALA A 1 81 ? 4.828 -11.978 -5.808 1.00 98.00 81 ALA A N 1
ATOM 648 C CA . ALA A 1 81 ? 3.990 -13.018 -5.222 1.00 98.00 81 ALA A CA 1
ATOM 649 C C . ALA A 1 81 ? 2.498 -12.638 -5.252 1.00 98.00 81 ALA A C 1
ATOM 651 O O . ALA A 1 81 ? 1.662 -13.489 -5.555 1.00 98.00 81 ALA A O 1
ATOM 652 N N . ALA A 1 82 ? 2.158 -11.369 -4.999 1.00 97.19 82 ALA A N 1
ATOM 653 C CA . ALA A 1 82 ? 0.787 -10.873 -5.089 1.00 97.19 82 ALA A CA 1
ATOM 654 C C . ALA A 1 82 ? 0.243 -10.918 -6.529 1.00 97.19 82 ALA A C 1
ATOM 656 O O . ALA A 1 82 ? -0.878 -11.380 -6.732 1.00 97.19 82 ALA A O 1
ATOM 657 N N . ILE A 1 83 ? 1.039 -10.515 -7.527 1.00 98.00 83 ILE A N 1
ATOM 658 C CA . ILE A 1 83 ? 0.672 -10.624 -8.950 1.00 98.00 83 ILE A CA 1
ATOM 659 C C . ILE A 1 83 ? 0.273 -12.058 -9.304 1.00 98.00 83 ILE A C 1
ATOM 661 O O . ILE A 1 83 ? -0.789 -12.270 -9.888 1.00 98.00 83 ILE A O 1
ATOM 665 N N . VAL A 1 84 ? 1.098 -13.036 -8.915 1.00 97.75 84 VAL A N 1
ATOM 666 C CA . VAL A 1 84 ? 0.841 -14.456 -9.188 1.00 97.75 84 VAL A CA 1
ATOM 667 C C . VAL A 1 84 ? -0.382 -14.952 -8.420 1.00 97.75 84 VAL A C 1
ATOM 669 O O . VAL A 1 84 ? -1.247 -15.604 -8.996 1.00 97.75 84 VAL A O 1
ATOM 672 N N . LYS A 1 85 ? -0.475 -14.641 -7.123 1.00 96.31 85 LYS A N 1
ATOM 673 C CA . LYS A 1 85 ? -1.542 -15.133 -6.241 1.00 96.31 85 LYS A CA 1
ATOM 674 C C . LYS A 1 85 ? -2.931 -14.666 -6.672 1.00 96.31 85 LYS A C 1
ATOM 676 O O . LYS A 1 85 ? -3.876 -15.444 -6.570 1.00 96.31 85 LYS A O 1
ATOM 681 N N . TYR A 1 86 ? -3.045 -13.411 -7.094 1.00 95.62 86 TYR A N 1
ATOM 682 C CA . TYR A 1 86 ? -4.318 -12.782 -7.451 1.00 95.62 86 TYR A CA 1
ATOM 683 C C . TYR A 1 86 ? -4.534 -12.685 -8.963 1.00 95.62 86 TYR A C 1
ATOM 685 O O . TYR A 1 86 ? -5.452 -11.990 -9.392 1.00 95.62 86 TYR A O 1
ATOM 693 N N . GLU A 1 87 ? -3.683 -13.348 -9.755 1.00 96.81 87 GLU A N 1
ATOM 694 C CA . GLU A 1 87 ? -3.771 -13.391 -11.219 1.00 96.81 87 GLU A CA 1
ATOM 695 C C . GLU A 1 87 ? -3.945 -11.988 -11.823 1.00 96.81 87 GLU A C 1
ATOM 697 O O . GLU A 1 87 ? -4.791 -11.741 -12.687 1.00 96.81 87 GLU A O 1
ATOM 702 N N . ILE A 1 88 ? -3.163 -11.026 -11.315 1.00 96.25 88 ILE A N 1
ATOM 703 C CA . ILE A 1 88 ? -3.249 -9.636 -11.762 1.00 96.25 88 ILE A CA 1
ATOM 704 C C . ILE A 1 88 ? -2.884 -9.615 -13.252 1.00 96.25 88 ILE A C 1
ATOM 706 O O . ILE A 1 88 ? -1.844 -10.153 -13.624 1.00 96.25 88 ILE A O 1
ATOM 710 N N . PRO A 1 89 ? -3.707 -9.019 -14.128 1.00 96.88 89 PRO A N 1
ATOM 711 C CA . PRO A 1 89 ? -3.376 -8.974 -15.540 1.00 96.88 89 PRO A CA 1
ATOM 712 C C . PRO A 1 89 ? -2.239 -7.977 -15.793 1.00 96.88 89 PRO A C 1
ATOM 714 O O . PRO A 1 89 ? -2.136 -6.943 -15.130 1.00 96.88 89 PRO A O 1
ATOM 717 N N . ASP A 1 90 ? -1.422 -8.275 -16.797 1.00 96.25 90 ASP A N 1
ATOM 718 C CA . ASP A 1 90 ? -0.211 -7.537 -17.177 1.00 96.25 90 ASP A CA 1
ATOM 719 C C . ASP A 1 90 ? -0.407 -6.025 -17.366 1.00 96.25 90 ASP A C 1
ATOM 721 O O . ASP A 1 90 ? 0.402 -5.223 -16.903 1.00 96.25 90 ASP A O 1
ATOM 725 N N . HIS A 1 91 ? -1.519 -5.608 -17.968 1.00 96.31 91 HIS A N 1
ATOM 726 C CA . HIS A 1 91 ? -1.868 -4.199 -18.163 1.00 96.31 91 HIS A CA 1
ATOM 727 C C . HIS A 1 91 ? -2.169 -3.439 -16.858 1.00 96.31 91 HIS A C 1
ATOM 729 O O . HIS A 1 91 ? -2.376 -2.226 -16.895 1.00 96.31 91 HIS A O 1
ATOM 735 N N . ARG A 1 92 ? -2.225 -4.130 -15.711 1.00 94.94 92 ARG A N 1
ATOM 736 C CA . ARG A 1 92 ? -2.343 -3.533 -14.372 1.00 94.94 92 ARG A CA 1
ATOM 737 C C . ARG A 1 92 ? -1.082 -3.694 -13.525 1.00 94.94 92 ARG A C 1
ATOM 739 O O . ARG A 1 92 ? -1.117 -3.386 -12.335 1.00 94.94 92 ARG A O 1
ATOM 746 N N . TYR A 1 93 ? 0.020 -4.165 -14.103 1.00 95.88 93 TYR A N 1
ATOM 747 C CA . TYR A 1 93 ? 1.301 -4.168 -13.407 1.00 95.88 93 TYR A CA 1
ATOM 748 C C . TYR A 1 93 ? 1.785 -2.740 -13.166 1.00 95.88 93 TYR A C 1
ATOM 750 O O . TYR A 1 93 ? 1.678 -1.868 -14.027 1.00 95.88 93 TYR A O 1
ATOM 758 N N . GLY A 1 94 ? 2.353 -2.520 -11.987 1.00 95.75 94 GLY A N 1
ATOM 759 C CA . GLY A 1 94 ? 2.864 -1.233 -11.551 1.00 95.75 94 GLY A CA 1
ATOM 760 C C . GLY A 1 94 ? 2.359 -0.830 -10.173 1.00 95.75 94 GLY A C 1
ATOM 761 O O . GLY A 1 94 ? 1.496 -1.465 -9.569 1.00 95.75 94 GLY A O 1
ATOM 762 N N . VAL A 1 95 ? 2.933 0.263 -9.686 1.00 97.81 95 VAL A N 1
ATOM 763 C CA . VAL A 1 95 ? 2.555 0.903 -8.427 1.00 97.81 95 VAL A CA 1
ATOM 764 C C . VAL A 1 95 ? 1.963 2.291 -8.704 1.00 97.81 95 VAL A C 1
ATOM 766 O O . VAL A 1 95 ? 2.389 2.946 -9.662 1.00 97.81 95 VAL A O 1
ATOM 769 N N . PRO A 1 96 ? 1.025 2.788 -7.878 1.00 98.00 96 PRO A N 1
ATOM 770 C CA . PRO A 1 96 ? 0.519 2.180 -6.642 1.00 98.00 96 PRO A CA 1
ATOM 771 C C . PRO A 1 96 ? -0.418 0.990 -6.896 1.00 98.00 96 PRO A C 1
ATOM 773 O O . PRO A 1 96 ? -1.277 1.053 -7.773 1.00 98.00 96 PRO A O 1
ATOM 776 N N . ALA A 1 97 ? -0.284 -0.070 -6.096 1.00 97.94 97 ALA A N 1
ATOM 777 C CA . ALA A 1 97 ? -1.189 -1.221 -6.116 1.00 97.94 97 ALA A CA 1
ATOM 778 C C . ALA A 1 97 ? -1.675 -1.535 -4.698 1.00 97.94 97 ALA A C 1
ATOM 780 O O . ALA A 1 97 ? -0.877 -1.878 -3.829 1.00 97.94 97 ALA A O 1
ATOM 781 N N . LEU A 1 98 ? -2.983 -1.414 -4.466 1.00 97.19 98 LEU A N 1
ATOM 782 C CA . LEU A 1 98 ? -3.618 -1.733 -3.189 1.00 97.19 98 LEU A CA 1
ATOM 783 C C . LEU A 1 98 ? -4.335 -3.079 -3.301 1.00 97.19 98 LEU A C 1
ATOM 785 O O . LEU A 1 98 ? -5.264 -3.222 -4.096 1.00 97.19 98 LEU A O 1
ATOM 789 N N . ILE A 1 99 ? -3.908 -4.050 -2.501 1.00 96.81 99 ILE A N 1
ATOM 790 C CA . ILE A 1 99 ? -4.535 -5.368 -2.411 1.00 96.81 99 ILE A CA 1
ATOM 791 C C . ILE A 1 99 ? -5.343 -5.420 -1.122 1.00 96.81 99 ILE A C 1
ATOM 793 O O . ILE A 1 99 ? -4.780 -5.259 -0.041 1.00 96.81 99 ILE A O 1
ATOM 797 N N . VAL A 1 100 ? -6.651 -5.633 -1.238 1.00 95.62 100 VAL A N 1
ATOM 798 C CA . VAL A 1 100 ? -7.552 -5.826 -0.097 1.00 95.62 100 VAL A CA 1
ATOM 799 C C . VAL A 1 100 ? -7.618 -7.317 0.208 1.00 95.62 100 VAL A C 1
ATOM 801 O O . VAL A 1 100 ? -7.787 -8.113 -0.710 1.00 95.62 100 VAL A O 1
ATOM 804 N N . GLY A 1 101 ? -7.437 -7.688 1.473 1.00 88.31 101 GLY A N 1
ATOM 805 C CA . GLY A 1 101 ? -7.495 -9.079 1.903 1.00 88.31 101 GLY A CA 1
ATOM 806 C C . GLY A 1 101 ? -8.901 -9.663 1.789 1.00 88.31 101 GLY A C 1
ATOM 807 O O . GLY A 1 101 ? -9.894 -8.989 2.074 1.00 88.31 101 GLY A O 1
ATOM 808 N N . ASP A 1 102 ? -8.958 -10.936 1.412 1.00 75.00 102 ASP A N 1
ATOM 809 C CA . ASP A 1 102 ? -10.156 -11.760 1.506 1.00 75.00 102 ASP A CA 1
ATOM 810 C C . ASP A 1 102 ? -10.281 -12.179 2.977 1.00 75.00 102 ASP A C 1
ATOM 812 O O . ASP A 1 102 ? -9.446 -12.933 3.472 1.00 75.00 102 ASP A O 1
ATOM 816 N N . THR A 1 103 ? -11.238 -11.588 3.691 1.00 57.62 103 THR A N 1
ATOM 817 C CA . THR A 1 103 ? -11.533 -11.798 5.126 1.00 57.62 103 THR A CA 1
ATOM 818 C C . THR A 1 103 ? -11.326 -13.217 5.644 1.00 57.62 103 THR A C 1
ATOM 820 O O . THR A 1 103 ? -11.847 -14.150 4.987 1.00 57.62 103 THR A O 1
#

Sequence (103 aa):
MKLRITTFILLVLFLTIPINYKIAYADTPVVHAVLFYSQTCSHCHKVITEDLPPLAEKYGEQLQIIGVDVTYEEGQNLYQAAIVKYEIPDHRYGVPALIVGDT

InterPro domains:
  IPR036249 Thioredoxin-like superfamily [SSF52833] (28-82)

pLDDT: mean 89.05, std 12.56, range [54.53, 98.62]

Foldseek 3Di:
DVVVVVVVVVVVVVVPPPPPPPPPPPDDAAKEKEWEAAPPDPVRVCCVPPVVVVVCVVQPRNYHYHYQYCVDPVSVVVVVVVCVVVVPDPVPDDPRDMDIDDD

Radius of gyration: 27.15 Å; chains: 1; bounding box: 63×40×71 Å